Protein AF-A0A5M6CPV7-F1 (afdb_monomer)

Solvent-accessible surface area (backbone atoms only — not comparable to full-atom values): 9660 Å² total; per-residue (Å²): 141,86,89,81,89,82,86,89,82,92,80,87,80,90,74,79,89,78,83,79,84,74,86,71,78,77,80,69,84,81,62,82,66,74,59,43,85,56,78,71,64,62,57,77,38,75,71,37,73,45,78,44,78,36,81,87,40,80,84,76,71,27,36,33,36,43,34,36,26,28,32,94,51,29,75,78,27,35,31,40,37,42,39,34,48,57,91,50,71,49,75,50,76,47,76,54,70,53,61,51,93,92,60,36,59,42,69,41,64,41,79,42,96,53,85,63,27,36,32,39,25,30,25,72,33,70,82,52,81,43,71,33,31,40,37,35,58,56,96,91,36,81,42,84,41,80,75,50,84,72,81,50,64,132

Mean predicted aligned error: 11.99 Å

Organism: NCBI:txid2608001

Secondary structure (DSSP, 8-state):
---------------------------------------PPPTT-EEEEEEEE-TT-TTT--EEEEEEEE-TTGGGTEEEEEEEETTEEEEEEEE----STTPPPEEEEEE-SSTTEEEEEEE-SSS--EEEEEEEEETTEEEEEE----PPP-

Foldseek 3Di:
DDDDDDDDDDDDDDDDDPDPPPPPPPPPPPPPQPQDADDDDDFFDWLDKDWDFDVVCVPPRFIFMWTWTDHPVQQQAKIKIWTDDGVDTDIDIDGDEAADPRQRWRWDWDADPDDSKIFIFTDSSRPDTDTFWIWHADPNDTDIGGDDDDHHDD

pLDDT: mean 84.15, std 19.19, range [36.03, 98.81]

Sequence (154 aa):
MNRIYLLFFLVFPAASCVNSTNETTKEQPSSASKLQLWNPPAAGVVVDECKEAIPEDKLNNAFFKVIVIATEISDIGHFDLKLEYGANKNETTIDLPKLNRGTILKPVLKKGEKKYECILGFDEGDGVFRELYLVSVDNKNIKLKQTRYYYGVK

Structure (mmCIF, N/CA/C/O backbone):
data_AF-A0A5M6CPV7-F1
#
_entry.id   AF-A0A5M6CPV7-F1
#
loop_
_atom_site.group_PDB
_atom_site.id
_atom_site.type_symbol
_atom_site.label_atom_id
_atom_site.label_alt_id
_atom_site.label_comp_id
_atom_site.label_asym_id
_atom_site.label_entity_id
_atom_site.label_seq_id
_atom_site.pdbx_PDB_ins_code
_atom_site.Cartn_x
_atom_site.Cartn_y
_atom_site.Cartn_z
_atom_site.occupancy
_atom_site.B_iso_or_equiv
_atom_site.auth_seq_id
_atom_site.auth_comp_id
_atom_site.auth_asym_id
_atom_site.auth_atom_id
_atom_site.pdbx_PDB_model_num
ATOM 1 N N . MET A 1 1 ? -0.228 -56.722 38.158 1.00 50.91 1 MET A N 1
ATOM 2 C CA . MET A 1 1 ? 0.971 -57.461 37.707 1.00 50.91 1 MET A CA 1
ATOM 3 C C . MET A 1 1 ? 0.525 -58.782 37.110 1.00 50.91 1 MET A C 1
ATOM 5 O O . MET A 1 1 ? 0.023 -59.604 37.854 1.00 50.91 1 MET A O 1
ATOM 9 N N . ASN A 1 2 ? 0.659 -58.960 35.795 1.00 38.81 2 ASN A N 1
ATOM 10 C CA . ASN A 1 2 ? 1.046 -60.243 35.206 1.00 38.81 2 ASN A CA 1
ATOM 11 C C . ASN A 1 2 ? 1.412 -60.035 33.735 1.00 38.81 2 ASN A C 1
ATOM 13 O O . ASN A 1 2 ? 0.616 -59.535 32.946 1.00 38.81 2 ASN A O 1
ATOM 17 N N . ARG A 1 3 ? 2.663 -60.365 33.415 1.00 52.56 3 ARG A N 1
ATOM 18 C CA . ARG A 1 3 ? 3.223 -60.413 32.066 1.00 52.56 3 ARG A CA 1
ATOM 19 C C . ARG A 1 3 ? 3.051 -61.839 31.559 1.00 52.56 3 ARG A C 1
ATOM 21 O O . ARG A 1 3 ? 3.520 -62.750 32.230 1.00 52.56 3 ARG A O 1
ATOM 28 N N . ILE A 1 4 ? 2.466 -62.018 30.381 1.00 66.50 4 ILE A N 1
ATOM 29 C CA . ILE A 1 4 ? 2.603 -63.249 29.599 1.00 66.50 4 ILE A CA 1
ATOM 30 C C . ILE A 1 4 ? 3.061 -62.842 28.200 1.00 66.50 4 ILE A C 1
ATOM 32 O O . ILE A 1 4 ? 2.360 -62.145 27.471 1.00 66.50 4 ILE A O 1
ATOM 36 N N . TYR A 1 5 ? 4.296 -63.233 27.895 1.00 55.41 5 TYR A N 1
ATOM 37 C CA . TYR A 1 5 ? 4.857 -63.315 26.555 1.00 55.41 5 TYR A CA 1
ATOM 38 C C . TYR A 1 5 ? 4.462 -64.673 25.977 1.00 55.41 5 TYR A C 1
ATOM 40 O O . TYR A 1 5 ? 4.684 -65.693 26.630 1.00 55.41 5 TYR A O 1
ATOM 48 N N . LEU A 1 6 ? 3.956 -64.701 24.746 1.00 59.47 6 LEU A N 1
ATOM 49 C CA . LEU A 1 6 ? 3.980 -65.907 23.927 1.00 59.47 6 LEU A CA 1
ATOM 50 C C . LEU A 1 6 ? 4.217 -65.515 22.466 1.00 59.47 6 LEU A C 1
ATOM 52 O O . LEU A 1 6 ? 3.465 -64.753 21.864 1.00 59.47 6 LEU A O 1
ATOM 56 N N . LEU A 1 7 ? 5.363 -65.984 21.982 1.00 56.62 7 LEU A N 1
ATOM 57 C CA . LEU A 1 7 ? 5.888 -65.912 20.624 1.00 56.62 7 LEU A CA 1
ATOM 58 C C . LEU A 1 7 ? 5.094 -66.818 19.661 1.00 56.62 7 LEU A C 1
ATOM 60 O O . LEU A 1 7 ? 4.412 -67.735 20.106 1.00 56.62 7 LEU A O 1
ATOM 64 N N . PHE A 1 8 ? 5.360 -66.618 18.361 1.00 46.38 8 PHE A N 1
ATOM 65 C CA . PHE A 1 8 ? 5.051 -67.467 17.194 1.00 46.38 8 PHE A CA 1
ATOM 66 C C . PHE A 1 8 ? 3.652 -67.330 16.562 1.00 46.38 8 PHE A C 1
ATOM 68 O O . PHE A 1 8 ? 2.689 -67.932 17.013 1.00 46.38 8 PHE A O 1
ATOM 75 N N . PHE A 1 9 ? 3.555 -66.661 15.407 1.00 49.28 9 PHE A N 1
ATOM 76 C CA . PHE A 1 9 ? 3.762 -67.320 14.108 1.00 49.28 9 PHE A CA 1
ATOM 77 C C . PHE A 1 9 ? 3.810 -66.293 12.969 1.00 49.28 9 PHE A C 1
ATOM 79 O O . PHE A 1 9 ? 2.982 -65.395 12.855 1.00 49.28 9 PHE A O 1
ATOM 86 N N . LEU A 1 10 ? 4.826 -66.459 12.131 1.00 53.41 10 LEU A N 1
ATOM 87 C CA . LEU A 1 10 ? 5.077 -65.743 10.891 1.00 53.41 10 LEU A CA 1
ATOM 88 C C . LEU A 1 10 ? 4.157 -66.353 9.822 1.00 53.41 10 LEU A C 1
ATOM 90 O O . LEU A 1 10 ? 4.305 -67.530 9.500 1.00 53.41 10 LEU A O 1
ATOM 94 N N . VAL A 1 11 ? 3.210 -65.582 9.284 1.00 60.75 11 VAL A N 1
ATOM 95 C CA . VAL A 1 11 ? 2.468 -65.950 8.068 1.00 60.75 11 VAL A CA 1
ATOM 96 C C . VAL A 1 11 ? 2.493 -64.757 7.125 1.00 60.75 11 VAL A C 1
ATOM 98 O O . VAL A 1 11 ? 1.924 -63.705 7.400 1.00 60.75 11 VAL A O 1
ATOM 101 N N . PHE A 1 12 ? 3.211 -64.949 6.024 1.00 53.22 12 PHE A N 1
ATOM 102 C CA . PHE A 1 12 ? 3.364 -64.036 4.901 1.00 53.22 12 PHE A CA 1
ATOM 103 C C . PHE A 1 12 ? 2.346 -64.450 3.827 1.00 53.22 12 PHE A C 1
ATOM 105 O O . PHE A 1 12 ? 2.534 -65.500 3.210 1.00 53.22 12 PHE A O 1
ATOM 112 N N . PRO A 1 13 ? 1.278 -63.680 3.566 1.00 56.34 13 PRO A N 1
ATOM 113 C CA . PRO A 1 13 ? 0.581 -63.770 2.295 1.00 56.34 13 PRO A CA 1
ATOM 114 C C . PRO A 1 13 ? 1.039 -62.626 1.391 1.00 56.34 13 PRO A C 1
ATOM 116 O O . PRO A 1 13 ? 0.694 -61.461 1.586 1.00 56.34 13 PRO A O 1
ATOM 119 N N . ALA A 1 14 ? 1.824 -62.989 0.377 1.00 59.12 14 ALA A N 1
ATOM 120 C CA . ALA A 1 14 ? 1.966 -62.197 -0.831 1.00 59.12 14 ALA A CA 1
ATOM 121 C C . ALA A 1 14 ? 0.590 -62.115 -1.510 1.00 59.12 14 ALA A C 1
ATOM 123 O O . ALA A 1 14 ? 0.058 -63.130 -1.957 1.00 59.12 14 ALA A O 1
ATOM 124 N N . ALA A 1 15 ? 0.013 -60.917 -1.571 1.00 51.69 15 ALA A N 1
ATOM 125 C CA . ALA A 1 15 ? -1.161 -60.633 -2.381 1.00 51.69 15 ALA A CA 1
ATOM 126 C C . ALA A 1 15 ? -0.807 -59.527 -3.378 1.00 51.69 15 ALA A C 1
ATOM 128 O O . ALA A 1 15 ? -0.401 -58.428 -3.003 1.00 51.69 15 ALA A O 1
ATOM 129 N N . SER A 1 16 ? -0.908 -59.905 -4.649 1.00 44.59 16 SER A N 1
ATOM 130 C CA . SER A 1 16 ? -0.582 -59.162 -5.859 1.00 44.59 16 SER A CA 1
ATOM 131 C C . SER A 1 16 ? -1.042 -57.710 -5.889 1.00 44.59 16 SER A C 1
ATOM 133 O O . SER A 1 16 ? -2.188 -57.385 -5.585 1.00 44.59 16 SER A O 1
ATOM 135 N N . CYS A 1 17 ? -0.169 -56.877 -6.453 1.00 47.69 17 CYS A N 1
ATOM 136 C CA . CYS A 1 17 ? -0.532 -55.637 -7.118 1.00 47.69 17 CYS A CA 1
ATOM 137 C C . CYS A 1 17 ? -1.524 -55.935 -8.256 1.00 47.69 17 CYS A C 1
ATOM 139 O O . CYS A 1 17 ? -1.143 -56.486 -9.288 1.00 47.69 17 CYS A O 1
ATOM 141 N N . VAL A 1 18 ? -2.787 -55.547 -8.088 1.00 51.09 18 VAL A N 1
ATOM 142 C CA . VAL A 1 18 ? -3.676 -55.256 -9.218 1.00 51.09 18 VAL A CA 1
ATOM 143 C C . VAL A 1 18 ? -3.575 -53.760 -9.468 1.00 51.09 18 VAL A C 1
ATOM 145 O O . VAL A 1 18 ? -4.073 -52.937 -8.703 1.00 51.09 18 VAL A O 1
ATOM 148 N N . ASN A 1 19 ? -2.848 -53.429 -10.530 1.00 49.16 19 ASN A N 1
ATOM 149 C CA . ASN A 1 19 ? -2.687 -52.084 -11.048 1.00 49.16 19 ASN A CA 1
ATOM 150 C C . ASN A 1 19 ? -3.930 -51.766 -11.896 1.00 49.16 19 ASN A C 1
ATOM 152 O O . ASN A 1 19 ? -3.967 -52.076 -13.084 1.00 49.16 19 ASN A O 1
ATOM 156 N N . SER A 1 20 ? -4.965 -51.190 -11.284 1.00 45.38 20 SER A N 1
ATOM 157 C CA . SER A 1 20 ? -6.022 -50.525 -12.050 1.00 45.38 20 SER A CA 1
ATOM 158 C C . SER A 1 20 ? -5.508 -49.158 -12.484 1.00 45.38 20 SER A C 1
ATOM 160 O O . SER A 1 20 ? -5.494 -48.199 -11.712 1.00 45.38 20 SER A O 1
ATOM 162 N N . THR A 1 21 ? -5.065 -49.095 -13.735 1.00 46.78 21 THR A N 1
ATOM 163 C CA . THR A 1 21 ? -4.911 -47.880 -14.531 1.00 46.78 21 THR A CA 1
ATOM 164 C C . THR A 1 21 ? -6.270 -47.192 -14.653 1.00 46.78 21 THR A C 1
ATOM 166 O O . THR A 1 21 ? -7.033 -47.446 -15.576 1.00 46.78 21 THR A O 1
ATOM 169 N N . ASN A 1 22 ? -6.575 -46.309 -13.704 1.00 43.56 22 ASN A N 1
ATOM 170 C CA . ASN A 1 22 ? -7.446 -45.177 -13.978 1.00 43.56 22 ASN A CA 1
ATOM 171 C C . ASN A 1 22 ? -6.543 -44.048 -14.466 1.00 43.56 22 ASN A C 1
ATOM 173 O O . ASN A 1 22 ? -5.823 -43.423 -13.685 1.00 43.56 22 ASN A O 1
ATOM 177 N N . GLU A 1 23 ? -6.563 -43.833 -15.778 1.00 53.06 23 GLU A N 1
ATOM 178 C CA . GLU A 1 23 ? -6.076 -42.620 -16.419 1.00 53.06 23 GLU A CA 1
ATOM 179 C C . GLU A 1 23 ? -6.906 -41.430 -15.919 1.00 53.06 23 GLU A C 1
ATOM 181 O O . GLU A 1 23 ? -7.846 -40.971 -16.559 1.00 53.06 23 GLU A O 1
ATOM 186 N N . THR A 1 24 ? -6.563 -40.910 -14.744 1.00 36.03 24 THR A N 1
ATOM 187 C CA . THR A 1 24 ? -6.809 -39.502 -14.455 1.00 36.03 24 THR A CA 1
ATOM 188 C C . THR A 1 24 ? -5.636 -38.764 -15.063 1.00 36.03 24 THR A C 1
ATOM 190 O O . THR A 1 24 ? -4.576 -38.644 -14.443 1.00 36.03 24 THR A O 1
ATOM 193 N N . THR A 1 25 ? -5.825 -38.321 -16.305 1.00 39.22 25 THR A N 1
ATOM 194 C CA . THR A 1 25 ? -5.031 -37.277 -16.947 1.00 39.22 25 THR A CA 1
ATOM 195 C C . THR A 1 25 ? -4.784 -36.185 -15.918 1.00 39.22 25 THR A C 1
ATOM 197 O O . THR A 1 25 ? -5.659 -35.379 -15.606 1.00 39.22 25 THR A O 1
ATOM 200 N N . LYS A 1 26 ? -3.584 -36.195 -15.334 1.00 41.12 26 LYS A N 1
ATOM 201 C CA . LYS A 1 26 ? -3.042 -35.035 -14.652 1.00 41.12 26 LYS A CA 1
ATOM 202 C C . LYS A 1 26 ? -2.813 -34.014 -15.752 1.00 41.12 26 LYS A C 1
ATOM 204 O O . LYS A 1 26 ? -1.743 -33.976 -16.354 1.00 41.12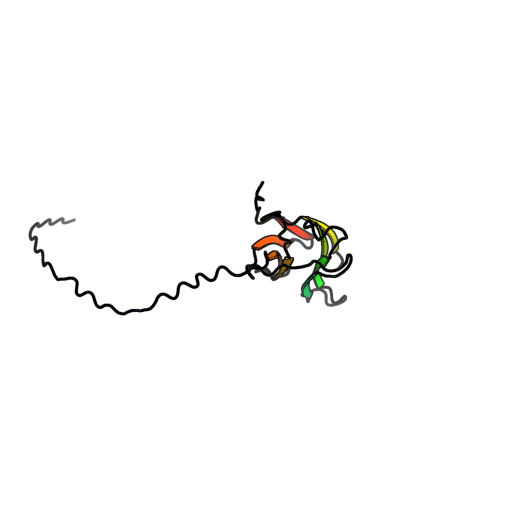 26 LYS A O 1
ATOM 209 N N . GLU A 1 27 ? -3.825 -33.198 -16.018 1.00 43.69 27 GLU A N 1
ATOM 210 C CA . GLU A 1 27 ? -3.581 -31.855 -16.514 1.00 43.69 27 GLU A CA 1
ATOM 211 C C . GLU A 1 27 ? -2.767 -31.148 -15.437 1.00 43.69 27 GLU A C 1
ATOM 213 O O . GLU A 1 27 ? -3.269 -30.591 -14.467 1.00 43.69 27 GLU A O 1
ATOM 218 N N . GLN A 1 28 ? -1.457 -31.269 -15.584 1.00 50.53 28 GLN A N 1
ATOM 219 C CA . GLN A 1 28 ? -0.511 -30.277 -15.143 1.00 50.53 28 GLN A CA 1
ATOM 220 C C . GLN A 1 28 ? -0.842 -29.012 -15.940 1.00 50.53 28 GLN A C 1
ATOM 222 O O . GLN A 1 28 ? -0.608 -29.013 -17.152 1.00 50.53 28 GLN A O 1
ATOM 227 N N . PRO A 1 29 ? -1.328 -27.913 -15.335 1.00 44.62 29 PRO A N 1
ATOM 228 C CA . PRO A 1 29 ? -1.269 -26.630 -15.999 1.00 44.62 29 PRO A CA 1
ATOM 229 C C . PRO A 1 29 ? 0.193 -26.188 -15.912 1.00 44.62 29 PRO A C 1
ATOM 231 O O . PRO A 1 29 ? 0.588 -25.359 -15.101 1.00 44.62 29 PRO A O 1
ATOM 234 N N . SER A 1 30 ? 1.023 -26.762 -16.781 1.00 53.03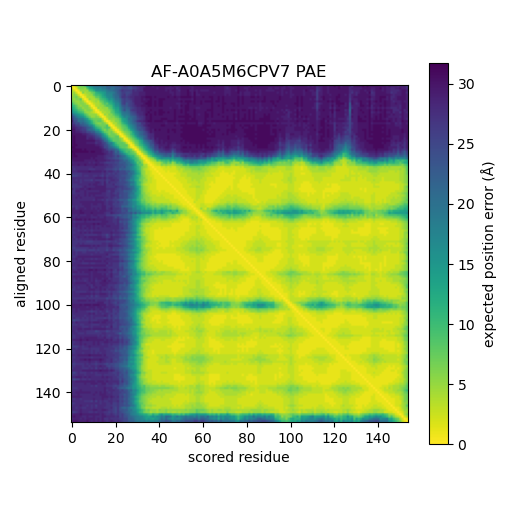 30 SER A N 1
ATOM 235 C CA . SER A 1 30 ? 2.234 -26.122 -17.278 1.00 53.03 30 SER A CA 1
ATOM 236 C C . SER A 1 30 ? 1.796 -25.031 -18.255 1.00 53.03 30 SER A C 1
ATOM 238 O O . SER A 1 30 ? 2.093 -25.070 -19.446 1.00 53.03 30 SER A O 1
ATOM 240 N N . SER A 1 31 ? 1.043 -24.060 -17.749 1.00 46.81 31 SER A N 1
ATOM 241 C CA . SER A 1 31 ? 0.941 -22.769 -18.397 1.00 46.81 31 SER A CA 1
ATOM 242 C C . SER A 1 31 ? 2.071 -21.959 -17.797 1.00 46.81 31 SER A C 1
ATOM 244 O O . SER A 1 31 ? 1.952 -21.469 -16.674 1.00 46.81 31 SER A O 1
ATOM 246 N N . ALA A 1 32 ? 3.182 -21.840 -18.523 1.00 54.47 32 ALA A N 1
ATOM 247 C CA . ALA A 1 32 ? 4.044 -20.684 -18.352 1.00 54.47 32 ALA A CA 1
ATOM 248 C C . ALA A 1 32 ? 3.150 -19.463 -18.602 1.00 54.47 32 ALA A C 1
ATOM 250 O O . ALA A 1 32 ? 2.912 -19.089 -19.750 1.00 54.47 32 ALA A O 1
ATOM 251 N N . SER A 1 33 ? 2.542 -18.946 -17.528 1.00 59.19 33 SER A N 1
ATOM 252 C CA . SER A 1 33 ? 1.679 -17.776 -17.573 1.00 59.19 33 SER A CA 1
ATOM 253 C C . SER A 1 33 ? 2.507 -16.677 -18.210 1.00 59.19 33 SER A C 1
ATOM 255 O O . SER A 1 33 ? 3.558 -16.299 -17.691 1.00 59.19 33 SER A O 1
ATOM 257 N N . LYS A 1 34 ? 2.106 -16.252 -19.406 1.00 69.06 34 LYS A N 1
ATOM 258 C CA . LYS A 1 34 ? 2.759 -15.147 -20.091 1.00 69.06 34 LYS A CA 1
ATOM 259 C C . LYS A 1 34 ? 2.555 -13.929 -19.197 1.00 69.06 34 LYS A C 1
ATOM 261 O O . LYS A 1 34 ? 1.436 -13.431 -19.137 1.00 69.06 34 LYS A O 1
ATOM 266 N N . LEU A 1 35 ? 3.613 -13.506 -18.499 1.00 77.06 35 LEU A N 1
ATOM 267 C CA . LEU A 1 35 ? 3.570 -12.365 -17.586 1.00 77.06 35 LEU A CA 1
ATOM 268 C C . LEU A 1 35 ? 2.924 -11.180 -18.302 1.00 77.06 35 LEU A C 1
ATOM 270 O O . LEU A 1 35 ? 3.397 -10.737 -19.355 1.00 77.06 35 LEU A O 1
ATOM 274 N N . GLN A 1 36 ? 1.812 -10.699 -17.757 1.00 80.31 36 GLN A N 1
ATOM 275 C CA . GLN A 1 36 ? 1.176 -9.495 -18.246 1.00 80.31 36 GLN A CA 1
ATOM 276 C C . GLN A 1 36 ? 1.992 -8.300 -17.763 1.00 80.31 36 GLN A C 1
ATOM 278 O O . GLN A 1 36 ? 2.038 -8.010 -16.572 1.00 80.31 36 GLN A O 1
ATOM 283 N N . LEU A 1 37 ? 2.618 -7.585 -18.697 1.00 85.50 37 LEU A N 1
ATOM 284 C CA . LEU A 1 37 ? 3.349 -6.372 -18.357 1.00 85.50 37 LEU A CA 1
ATOM 285 C C . LEU A 1 37 ? 2.368 -5.308 -17.850 1.00 85.50 37 LEU A C 1
ATOM 287 O O . LEU A 1 37 ? 1.431 -4.925 -18.556 1.00 85.50 37 LEU A O 1
ATOM 291 N N . TRP A 1 38 ? 2.583 -4.844 -16.622 1.00 93.38 38 TRP A N 1
ATOM 292 C CA . TRP A 1 38 ? 1.842 -3.734 -16.043 1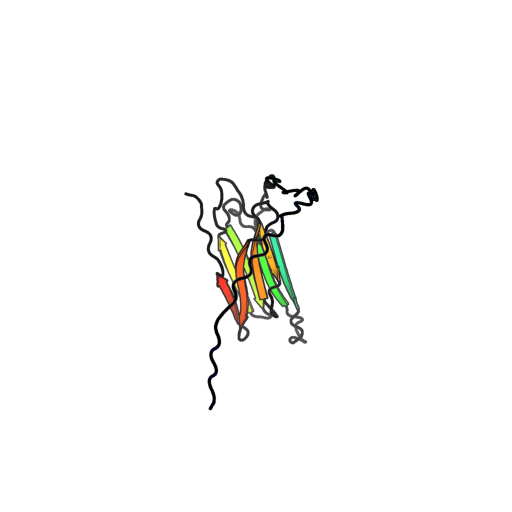.00 93.38 38 TRP A CA 1
ATOM 293 C C . TRP A 1 38 ? 2.594 -2.422 -16.267 1.00 93.38 38 TRP A C 1
ATOM 295 O O . TRP A 1 38 ? 3.804 -2.356 -16.064 1.00 93.38 38 TRP A O 1
ATOM 305 N N . ASN A 1 39 ? 1.861 -1.379 -16.659 1.00 94.31 39 ASN A N 1
ATOM 306 C CA . ASN A 1 39 ? 2.391 -0.026 -16.786 1.00 94.31 39 ASN A CA 1
ATOM 307 C C . ASN A 1 39 ? 1.836 0.829 -15.639 1.00 94.31 39 ASN A C 1
ATOM 309 O O . ASN A 1 39 ? 0.608 0.884 -15.482 1.00 94.31 39 ASN A O 1
ATOM 313 N N . PRO A 1 40 ? 2.695 1.499 -14.853 1.00 95.62 40 PRO A N 1
ATOM 314 C CA . PRO A 1 40 ? 2.237 2.373 -13.790 1.00 95.62 40 PRO A CA 1
ATOM 315 C C . PRO A 1 40 ? 1.483 3.571 -14.383 1.00 95.62 40 PRO A C 1
ATOM 317 O O . PRO A 1 40 ? 1.818 4.036 -15.477 1.00 95.62 40 PRO A O 1
ATOM 320 N N . PRO A 1 41 ? 0.442 4.070 -13.696 1.00 97.69 41 PRO A N 1
ATOM 321 C CA . PRO A 1 41 ? -0.246 5.275 -14.127 1.00 97.69 41 PRO A CA 1
ATOM 322 C C . PRO A 1 41 ? 0.648 6.509 -13.926 1.00 97.69 41 PRO A C 1
ATOM 324 O O . PRO A 1 41 ? 1.723 6.434 -13.333 1.00 97.69 41 PRO A O 1
ATOM 327 N N . ALA A 1 42 ? 0.186 7.663 -14.412 1.00 98.00 42 ALA A N 1
ATOM 328 C CA . ALA A 1 42 ? 0.874 8.932 -14.196 1.00 98.00 42 ALA A CA 1
ATOM 329 C C . ALA A 1 42 ? 1.022 9.263 -12.698 1.00 98.00 42 ALA A C 1
ATOM 331 O O . ALA A 1 42 ? 0.202 8.849 -11.873 1.00 98.00 42 ALA A O 1
ATOM 332 N N . ALA A 1 43 ? 2.042 10.055 -12.361 1.00 98.50 43 ALA A N 1
ATOM 333 C CA . ALA A 1 43 ? 2.278 10.513 -10.997 1.00 98.50 43 ALA A CA 1
ATOM 334 C C . ALA A 1 43 ? 1.035 11.203 -10.398 1.00 98.50 43 ALA A C 1
ATOM 336 O O . ALA A 1 43 ? 0.312 11.931 -11.081 1.00 98.50 43 ALA A O 1
ATOM 337 N N . GLY A 1 44 ? 0.780 10.957 -9.113 1.00 98.19 44 GLY A N 1
ATOM 338 C CA . GLY A 1 44 ? -0.384 11.456 -8.379 1.00 98.19 44 GLY A CA 1
ATOM 339 C C . GLY A 1 44 ? -1.659 10.621 -8.547 1.00 98.19 44 GLY A C 1
ATOM 340 O O . GLY A 1 44 ? -2.640 10.871 -7.846 1.00 98.19 44 GLY A O 1
ATOM 341 N N . VAL A 1 45 ? -1.670 9.615 -9.428 1.00 98.62 45 VAL A N 1
ATOM 342 C CA . VAL A 1 45 ? -2.822 8.719 -9.604 1.00 98.62 45 VAL A CA 1
ATOM 343 C C . VAL A 1 45 ? -2.828 7.633 -8.526 1.00 98.62 45 VAL A C 1
ATOM 345 O O . VAL A 1 45 ? -1.810 6.993 -8.261 1.00 98.62 45 VAL A O 1
ATOM 348 N N . VAL A 1 46 ? -4.000 7.400 -7.926 1.00 98.56 46 VAL A N 1
ATOM 349 C CA . VAL A 1 46 ? -4.228 6.288 -6.993 1.00 98.56 46 VAL A CA 1
ATOM 350 C C . VAL A 1 46 ? -4.145 4.964 -7.751 1.00 98.56 46 VAL A C 1
ATOM 352 O O . VAL A 1 46 ? -4.888 4.742 -8.707 1.00 98.56 46 VAL A O 1
ATOM 355 N N . VAL A 1 47 ? -3.245 4.088 -7.310 1.00 98.38 47 VAL A N 1
ATOM 356 C CA . VAL A 1 47 ? -3.046 2.752 -7.883 1.00 98.38 47 VAL A CA 1
ATOM 357 C C . VAL A 1 47 ? -3.984 1.737 -7.242 1.00 98.38 47 VAL A C 1
ATOM 359 O O . VAL A 1 47 ? -4.573 0.920 -7.949 1.00 98.38 47 VAL A O 1
ATOM 362 N N . ASP A 1 48 ? -4.121 1.792 -5.917 1.00 98.56 48 ASP A N 1
ATOM 363 C CA . ASP A 1 48 ? -5.014 0.922 -5.154 1.00 98.56 48 ASP A CA 1
ATOM 364 C C . ASP A 1 48 ? -5.409 1.577 -3.818 1.00 98.56 48 ASP A C 1
ATOM 366 O O . ASP A 1 48 ? -4.676 2.414 -3.278 1.00 98.56 48 ASP A O 1
ATOM 370 N N . GLU A 1 49 ? -6.563 1.185 -3.276 1.00 98.56 49 GLU A N 1
ATOM 371 C CA . GLU A 1 49 ? -7.101 1.682 -2.007 1.00 98.56 49 GLU A CA 1
ATOM 372 C C . GLU A 1 49 ? -7.728 0.548 -1.184 1.00 98.56 49 GLU A C 1
ATOM 374 O O . GLU A 1 49 ? -8.619 -0.173 -1.634 1.00 98.56 49 GLU A O 1
ATOM 379 N N . CYS A 1 50 ? -7.342 0.464 0.089 1.00 97.94 50 CYS A N 1
ATOM 380 C CA . CYS A 1 50 ? -8.069 -0.291 1.099 1.00 97.94 50 CYS A CA 1
ATOM 381 C C . CYS A 1 50 ? -8.718 0.677 2.082 1.00 97.94 50 CYS A C 1
ATOM 383 O O . CYS A 1 50 ? -8.033 1.486 2.708 1.00 97.94 50 CYS A O 1
ATOM 385 N N . LYS A 1 51 ? -10.037 0.562 2.250 1.00 97.06 51 LYS A N 1
ATOM 386 C CA . LYS A 1 51 ? -10.840 1.452 3.091 1.00 97.06 51 LYS A CA 1
ATOM 387 C C . LYS A 1 51 ? -11.819 0.674 3.957 1.00 97.06 51 LYS A C 1
ATOM 389 O O . LYS A 1 51 ? -12.542 -0.202 3.478 1.00 97.06 51 LYS A O 1
ATOM 394 N N . GLU A 1 52 ? -11.881 1.048 5.228 1.00 96.31 52 GLU A N 1
ATOM 395 C CA . GLU A 1 52 ? -12.810 0.507 6.216 1.00 96.31 52 GLU A CA 1
ATOM 396 C C . GLU A 1 52 ? -13.374 1.649 7.069 1.00 96.31 52 GLU A C 1
ATOM 398 O O . GLU A 1 52 ? -12.641 2.541 7.493 1.00 96.31 52 GLU A O 1
ATOM 403 N N . ALA A 1 53 ? -14.689 1.672 7.287 1.00 94.88 53 ALA A N 1
ATOM 404 C CA . ALA A 1 53 ? -15.312 2.673 8.151 1.00 94.88 53 ALA A CA 1
ATOM 405 C C . ALA A 1 53 ? -14.953 2.419 9.620 1.00 94.88 53 ALA A C 1
ATOM 407 O O . ALA A 1 53 ? -14.809 1.269 10.030 1.00 94.88 53 ALA A O 1
ATOM 408 N N . ILE A 1 54 ? -14.864 3.485 10.418 1.00 94.50 54 ILE A N 1
ATOM 409 C CA . IL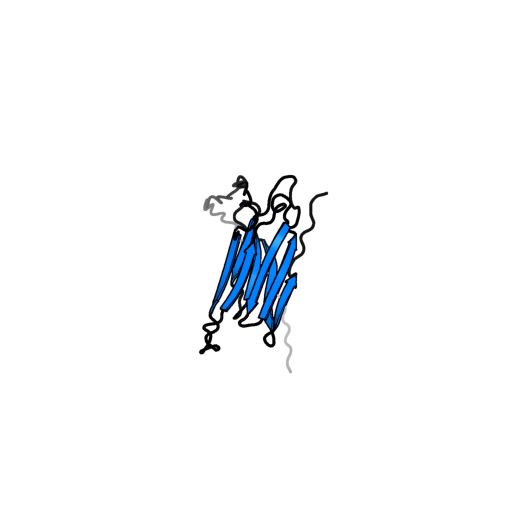E A 1 54 ? -14.673 3.413 11.868 1.00 94.50 54 ILE A CA 1
ATOM 410 C C . ILE A 1 54 ? -16.030 3.669 12.534 1.00 94.50 54 ILE A C 1
ATOM 412 O O . ILE A 1 54 ? -16.352 4.820 12.830 1.00 94.50 54 ILE A O 1
ATOM 416 N N . PRO A 1 55 ? -16.862 2.636 12.772 1.00 91.50 55 PRO A N 1
ATOM 417 C CA . PRO A 1 55 ? -18.209 2.828 13.314 1.00 91.50 55 PRO A CA 1
ATOM 418 C C . PRO A 1 55 ? -18.205 3.346 14.759 1.00 91.50 55 PRO A C 1
ATOM 420 O O . PRO A 1 55 ? -19.218 3.854 15.239 1.00 91.50 55 PRO A O 1
ATOM 423 N N . GLU A 1 56 ? -17.074 3.233 15.462 1.00 89.75 56 GLU A N 1
ATOM 424 C CA . GLU A 1 56 ? -16.896 3.844 16.780 1.00 89.75 56 GLU A CA 1
ATOM 425 C C . GLU A 1 56 ? -16.868 5.380 16.713 1.00 89.75 56 GLU A C 1
ATOM 427 O O . GLU A 1 56 ? -17.206 6.034 17.701 1.00 89.75 56 GLU A O 1
ATOM 432 N N . ASP A 1 57 ? -16.515 5.965 15.562 1.00 87.38 57 ASP A N 1
ATOM 433 C CA . ASP A 1 57 ? -16.540 7.409 15.333 1.00 87.38 57 ASP A CA 1
ATOM 434 C C . ASP A 1 57 ? -17.881 7.848 14.737 1.00 87.38 57 ASP A C 1
ATOM 436 O O . ASP A 1 57 ? -18.032 8.115 13.541 1.00 87.38 57 ASP A O 1
ATOM 440 N N . LYS A 1 58 ? -18.875 7.933 15.619 1.00 84.00 58 LYS A N 1
ATOM 441 C CA . LYS A 1 58 ? -20.248 8.306 15.261 1.00 84.00 58 LYS A CA 1
ATOM 442 C C . LYS A 1 58 ? -20.404 9.768 14.833 1.00 84.00 58 LYS A C 1
ATOM 444 O O . LYS A 1 58 ? -21.470 10.121 14.339 1.00 84.00 58 LYS A O 1
ATOM 449 N N . LEU A 1 59 ? -19.399 10.615 15.068 1.00 88.44 59 LEU A N 1
ATOM 450 C CA . LEU A 1 59 ? -19.503 12.055 14.830 1.00 88.44 59 LEU A CA 1
ATOM 451 C C . LEU A 1 59 ? -18.856 12.462 13.507 1.00 88.44 59 LEU A C 1
ATOM 453 O O . LEU A 1 59 ? -19.429 13.268 12.778 1.00 88.44 59 LEU A O 1
ATOM 457 N N . ASN A 1 60 ? -17.689 11.898 13.182 1.00 89.94 60 ASN A N 1
ATOM 458 C CA . ASN A 1 60 ? -16.906 12.351 12.031 1.00 89.94 60 ASN A CA 1
ATOM 459 C C . ASN A 1 60 ? -16.992 11.415 10.818 1.00 89.94 60 ASN A C 1
ATOM 461 O O . ASN A 1 60 ? -16.444 11.752 9.771 1.00 89.94 60 ASN A O 1
ATOM 465 N N . ASN A 1 61 ? -17.655 10.255 10.935 1.00 88.31 61 ASN A N 1
ATOM 466 C CA . ASN A 1 61 ? -17.682 9.219 9.891 1.00 88.31 61 ASN A CA 1
ATOM 467 C C . ASN A 1 61 ? -16.265 8.857 9.415 1.00 88.31 61 ASN A C 1
ATOM 469 O O . ASN A 1 61 ? -15.974 8.821 8.217 1.00 88.31 61 ASN A O 1
ATOM 473 N N . ALA A 1 62 ? -15.359 8.658 10.371 1.00 94.06 62 ALA A N 1
ATOM 474 C CA . ALA A 1 62 ? -13.960 8.394 10.092 1.00 94.06 62 ALA A CA 1
ATOM 475 C C . ALA A 1 62 ? -13.734 7.052 9.381 1.00 94.06 62 ALA A C 1
ATOM 477 O O . ALA A 1 62 ? -14.551 6.131 9.437 1.00 94.06 62 ALA A O 1
ATOM 478 N N . PHE A 1 63 ? -12.568 6.932 8.746 1.00 95.62 63 PHE A N 1
ATOM 479 C CA . PHE A 1 63 ? -12.132 5.722 8.058 1.00 95.62 63 PHE A CA 1
ATOM 480 C C . PHE A 1 63 ? -10.723 5.324 8.492 1.00 95.62 63 PHE A C 1
ATOM 482 O O . PHE A 1 63 ? -9.892 6.175 8.818 1.00 95.62 63 PHE A O 1
ATOM 489 N N . PHE A 1 64 ? -10.468 4.022 8.442 1.00 97.44 64 PHE A N 1
ATOM 490 C CA . PHE A 1 64 ? -9.150 3.461 8.215 1.00 97.44 64 PHE A CA 1
ATOM 491 C C . PHE A 1 64 ? -8.920 3.406 6.701 1.00 97.44 64 PHE A C 1
ATOM 493 O O . PHE A 1 64 ? -9.741 2.821 5.987 1.00 97.44 64 PHE A O 1
ATOM 500 N N . LYS A 1 65 ? -7.848 4.028 6.202 1.00 98.12 65 LYS A N 1
ATOM 501 C CA . LYS A 1 65 ? -7.476 3.977 4.784 1.00 98.12 65 LYS A CA 1
ATOM 502 C C . LYS A 1 65 ? -5.993 3.723 4.582 1.00 98.12 65 LYS A C 1
ATOM 504 O O . LYS A 1 65 ? -5.152 4.270 5.293 1.00 98.12 65 LYS A O 1
ATOM 509 N N . VAL A 1 66 ? -5.704 2.957 3.542 1.00 98.56 66 VAL A N 1
ATOM 510 C CA . VAL A 1 66 ? -4.377 2.782 2.960 1.00 98.56 66 VAL A CA 1
ATOM 511 C C . VAL A 1 66 ? -4.516 3.046 1.472 1.00 98.56 66 VAL A C 1
ATOM 513 O O . VAL A 1 66 ? -5.334 2.400 0.821 1.00 98.56 66 VAL A O 1
ATOM 516 N N . ILE A 1 67 ? -3.761 4.008 0.953 1.00 98.81 67 ILE A N 1
ATOM 517 C CA . ILE A 1 67 ? -3.843 4.443 -0.443 1.00 98.81 67 ILE A CA 1
ATOM 518 C C . ILE A 1 67 ? -2.441 4.396 -1.032 1.00 98.81 67 ILE A C 1
ATOM 520 O O . ILE A 1 67 ? -1.537 5.040 -0.499 1.00 98.81 67 ILE A O 1
ATOM 524 N N . VAL A 1 68 ? -2.272 3.656 -2.126 1.00 98.75 68 VAL A N 1
ATOM 525 C CA . VAL A 1 68 ? -1.028 3.639 -2.903 1.00 98.75 68 VAL A CA 1
ATOM 526 C C . VAL A 1 68 ? -1.154 4.631 -4.049 1.00 98.75 68 VAL A C 1
ATOM 528 O O . VAL A 1 68 ? -2.140 4.604 -4.786 1.00 98.75 68 VAL A O 1
ATOM 531 N N . ILE A 1 69 ? -0.158 5.493 -4.214 1.00 98.81 69 ILE A N 1
ATOM 532 C CA . ILE A 1 69 ? -0.149 6.558 -5.216 1.00 98.81 69 ILE A CA 1
ATOM 533 C C . ILE A 1 69 ? 1.113 6.435 -6.064 1.00 98.81 69 ILE A C 1
ATOM 535 O O . ILE A 1 69 ? 2.213 6.228 -5.548 1.00 98.81 69 ILE A O 1
ATOM 539 N N . ALA A 1 70 ? 0.944 6.541 -7.380 1.00 98.62 70 ALA A N 1
ATOM 540 C CA . ALA A 1 70 ? 2.058 6.550 -8.314 1.00 98.62 70 ALA A CA 1
ATOM 541 C C . ALA A 1 70 ? 2.887 7.836 -8.177 1.00 98.62 70 ALA A C 1
ATOM 543 O O . ALA A 1 70 ? 2.350 8.926 -7.980 1.00 98.62 70 ALA A O 1
ATOM 544 N N . THR A 1 71 ? 4.196 7.702 -8.332 1.00 98.56 71 THR A N 1
ATOM 545 C CA . THR A 1 71 ? 5.182 8.785 -8.339 1.00 98.56 71 THR A CA 1
ATOM 546 C C . THR A 1 71 ? 5.778 8.934 -9.739 1.00 98.56 71 THR A C 1
ATOM 548 O O . THR A 1 71 ? 5.487 8.149 -10.644 1.00 98.56 71 THR A O 1
ATOM 551 N N . GLU A 1 72 ? 6.640 9.932 -9.931 1.00 98.06 72 GLU A N 1
ATOM 552 C CA . GLU A 1 72 ? 7.364 10.125 -11.197 1.00 98.06 72 GLU A CA 1
ATOM 553 C C . GLU A 1 72 ? 8.283 8.946 -11.554 1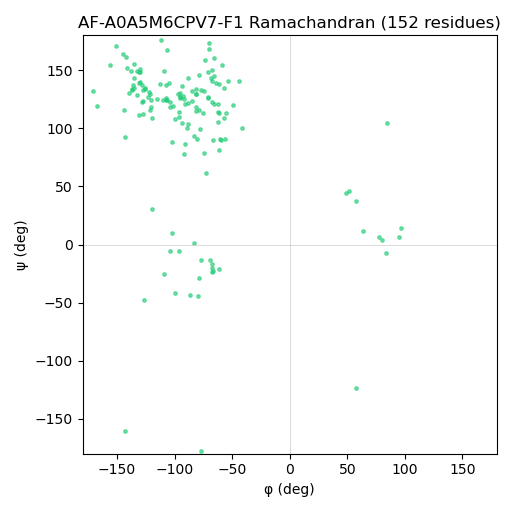.00 98.06 72 GLU A C 1
ATOM 555 O O . GLU A 1 72 ? 8.611 8.760 -12.721 1.00 98.06 72 GLU A O 1
ATOM 560 N N . ILE A 1 73 ? 8.670 8.141 -10.560 1.00 96.38 73 ILE A N 1
ATOM 561 C CA . ILE A 1 73 ? 9.609 7.018 -10.681 1.00 96.38 73 ILE A CA 1
ATOM 562 C C . ILE A 1 73 ? 8.959 5.676 -10.294 1.00 96.38 73 ILE A C 1
ATOM 564 O O . ILE A 1 73 ? 9.604 4.751 -9.794 1.00 96.38 73 ILE A O 1
ATOM 568 N N . SER A 1 74 ? 7.648 5.541 -10.521 1.00 96.69 74 SER A N 1
ATOM 569 C CA . SER A 1 74 ? 6.928 4.278 -10.296 1.00 96.69 74 SER A CA 1
ATOM 570 C C . SER A 1 74 ? 7.314 3.156 -11.260 1.00 96.69 74 SER A C 1
ATOM 572 O O . SER A 1 74 ? 7.118 1.985 -10.939 1.00 96.69 74 SER A O 1
ATOM 574 N N . ASP A 1 75 ? 7.906 3.478 -12.408 1.00 93.56 75 ASP A N 1
ATOM 575 C CA . ASP A 1 75 ? 8.459 2.507 -13.358 1.00 93.56 75 ASP A CA 1
ATOM 576 C C . ASP A 1 75 ? 9.674 1.743 -12.805 1.00 93.56 75 ASP A C 1
ATOM 578 O O . ASP A 1 75 ? 9.942 0.617 -13.227 1.00 93.56 75 ASP A O 1
ATOM 582 N N . ILE A 1 76 ? 10.364 2.303 -11.807 1.00 92.38 76 ILE A N 1
ATOM 583 C CA . ILE A 1 76 ? 11.437 1.632 -11.060 1.00 92.38 76 ILE A CA 1
ATOM 584 C C . ILE A 1 76 ? 11.000 1.128 -9.678 1.00 92.38 76 ILE A C 1
ATOM 586 O O . ILE A 1 76 ? 11.848 0.665 -8.911 1.00 92.38 76 ILE A O 1
ATOM 590 N N . GLY A 1 77 ? 9.694 1.162 -9.387 1.00 94.38 77 GLY A N 1
ATOM 591 C CA . GLY A 1 77 ? 9.095 0.554 -8.198 1.00 94.38 77 GLY A CA 1
ATOM 592 C C . GLY A 1 77 ? 8.866 1.491 -7.010 1.00 94.38 77 GLY A C 1
ATOM 593 O O . GLY A 1 77 ? 8.613 0.982 -5.921 1.00 94.38 77 GLY A O 1
ATOM 594 N N . HIS A 1 78 ? 8.943 2.813 -7.190 1.00 96.94 78 HIS A N 1
ATOM 595 C CA . HIS A 1 78 ? 8.764 3.783 -6.105 1.00 96.94 78 HIS A CA 1
ATOM 596 C C . HIS A 1 78 ? 7.325 4.318 -6.032 1.00 96.94 78 HIS A C 1
ATOM 598 O O . HIS A 1 78 ? 6.778 4.816 -7.026 1.00 96.94 78 HIS A O 1
ATOM 604 N N . PHE A 1 79 ? 6.704 4.237 -4.856 1.00 98.38 79 PHE A N 1
ATOM 605 C CA . PHE A 1 79 ? 5.315 4.650 -4.636 1.00 98.38 79 PHE A CA 1
ATOM 606 C C . PHE A 1 79 ? 5.148 5.416 -3.327 1.00 98.38 79 PHE A C 1
ATOM 608 O O . PHE A 1 79 ? 5.817 5.122 -2.336 1.00 98.38 79 PHE A O 1
ATOM 615 N N . ASP A 1 80 ? 4.187 6.336 -3.311 1.00 98.56 80 ASP A N 1
ATOM 616 C CA . ASP A 1 80 ? 3.734 6.989 -2.088 1.00 98.56 80 ASP A CA 1
ATOM 617 C C . ASP A 1 80 ? 2.620 6.165 -1.438 1.00 98.56 80 ASP A C 1
ATOM 619 O O . ASP A 1 80 ? 1.745 5.603 -2.104 1.00 98.56 80 ASP A O 1
ATOM 623 N N . LEU A 1 81 ? 2.625 6.131 -0.111 1.00 98.44 81 LEU A N 1
ATOM 624 C CA . LEU A 1 81 ? 1.626 5.482 0.717 1.00 98.44 81 LEU A CA 1
ATOM 625 C C . LEU A 1 81 ? 0.994 6.519 1.644 1.00 98.44 81 LEU A C 1
ATOM 627 O O . LEU A 1 81 ? 1.658 7.049 2.537 1.00 98.44 81 LEU A O 1
ATOM 631 N N . LYS A 1 82 ? -0.308 6.772 1.475 1.00 98.44 82 LYS A N 1
ATOM 632 C CA . LYS A 1 82 ? -1.096 7.569 2.425 1.00 98.44 82 LYS A CA 1
ATOM 633 C C . LYS A 1 82 ? -1.838 6.654 3.381 1.00 98.44 82 LYS A C 1
ATOM 635 O O . LYS A 1 82 ? -2.533 5.724 2.966 1.00 98.44 82 LYS A O 1
ATOM 640 N N . LEU A 1 83 ? -1.696 6.942 4.665 1.00 98.19 83 LEU A N 1
ATOM 641 C CA . LEU A 1 83 ? -2.233 6.166 5.769 1.00 98.19 83 LEU A CA 1
ATOM 642 C C . LEU A 1 83 ? -3.174 7.049 6.587 1.00 98.19 83 LEU A C 1
ATOM 644 O O . LEU A 1 83 ? -2.769 8.104 7.071 1.00 98.19 83 LEU A O 1
ATOM 648 N N . GLU A 1 84 ? -4.417 6.617 6.775 1.00 97.00 84 GLU A N 1
ATOM 649 C CA . GLU A 1 84 ? -5.403 7.335 7.585 1.00 97.00 84 GLU A CA 1
ATOM 650 C C . GLU A 1 84 ? -6.046 6.404 8.620 1.00 97.00 84 GLU A C 1
ATOM 652 O O . GLU A 1 84 ? -6.434 5.279 8.309 1.00 97.00 84 GLU A O 1
ATOM 657 N N . TYR A 1 85 ? -6.204 6.890 9.850 1.00 96.31 85 TYR A N 1
ATOM 658 C CA . TYR A 1 85 ? -7.030 6.291 10.895 1.00 96.31 85 TYR A CA 1
ATOM 659 C C . TYR A 1 85 ? -7.691 7.410 11.702 1.00 96.31 85 TYR A C 1
ATOM 661 O O . TYR A 1 85 ? -7.111 7.973 12.637 1.00 96.31 85 TYR A O 1
ATOM 669 N N . GLY A 1 86 ? -8.906 7.784 11.298 1.00 92.06 86 GLY A N 1
ATOM 670 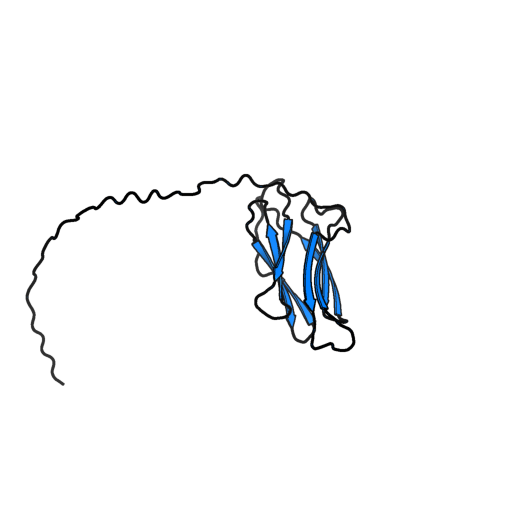C CA . GLY A 1 86 ? -9.581 8.965 11.837 1.00 92.06 86 GLY A CA 1
ATOM 671 C C . GLY A 1 86 ? -8.762 10.236 11.639 1.00 92.06 86 GLY A C 1
ATOM 672 O O . GLY A 1 86 ? -8.422 10.583 10.510 1.00 92.06 86 GLY A O 1
ATOM 673 N N . ALA A 1 87 ? -8.457 10.942 12.727 1.00 90.62 87 ALA A N 1
ATOM 674 C CA . ALA A 1 87 ? -7.650 12.162 12.677 1.00 90.62 87 ALA A CA 1
ATOM 675 C C . ALA A 1 87 ? -6.141 11.899 12.502 1.00 90.62 87 ALA A C 1
ATOM 677 O O . ALA A 1 87 ? -5.397 12.830 12.204 1.00 90.62 87 ALA A O 1
ATOM 678 N N . ASN A 1 88 ? -5.677 10.657 12.690 1.00 92.38 88 ASN A N 1
ATOM 679 C CA . ASN A 1 88 ? -4.275 10.302 12.499 1.00 92.38 88 ASN A CA 1
ATOM 680 C C . ASN A 1 88 ? -4.013 10.066 11.008 1.00 92.38 88 ASN A C 1
ATOM 682 O O . ASN A 1 88 ? -4.574 9.139 10.421 1.00 92.38 88 ASN A O 1
ATOM 686 N N . LYS A 1 89 ? -3.185 10.919 10.404 1.00 95.19 89 LYS A N 1
ATOM 687 C CA . LYS A 1 89 ? -2.799 10.841 8.996 1.00 95.19 89 LYS A CA 1
ATOM 688 C C . LYS A 1 89 ? -1.287 10.812 8.892 1.00 95.19 89 LYS A C 1
ATOM 690 O O . LYS A 1 89 ? -0.614 11.603 9.549 1.00 95.19 89 LYS A O 1
ATOM 695 N N . ASN A 1 90 ? -0.771 9.917 8.065 1.00 95.81 90 ASN A N 1
ATOM 696 C CA . ASN A 1 90 ? 0.654 9.792 7.815 1.00 95.81 90 ASN A CA 1
ATOM 697 C C . ASN A 1 90 ? 0.904 9.497 6.334 1.00 95.81 90 ASN A C 1
ATOM 699 O O . ASN A 1 90 ? 0.064 8.896 5.664 1.00 95.81 90 ASN A O 1
ATOM 703 N N . GLU A 1 91 ? 2.059 9.913 5.837 1.00 97.25 91 GLU A N 1
ATOM 704 C CA . GLU A 1 91 ? 2.506 9.670 4.472 1.00 97.25 91 GLU A CA 1
ATOM 705 C C . GLU A 1 91 ? 3.931 9.119 4.518 1.00 97.25 91 GLU A C 1
ATOM 707 O O . GLU A 1 91 ? 4.758 9.537 5.330 1.00 97.25 91 GLU A O 1
ATOM 712 N N . THR A 1 92 ? 4.215 8.133 3.680 1.00 97.62 92 THR A N 1
ATOM 713 C CA . THR A 1 92 ? 5.547 7.540 3.556 1.00 97.62 92 THR A CA 1
ATOM 714 C C . THR A 1 92 ? 5.743 7.016 2.142 1.00 97.62 92 THR A C 1
ATOM 716 O O . THR A 1 92 ? 4.791 6.959 1.371 1.00 97.62 92 THR A O 1
ATOM 719 N N . THR A 1 93 ? 6.961 6.621 1.805 1.00 97.50 93 THR A N 1
ATOM 720 C CA . THR A 1 93 ? 7.292 6.013 0.519 1.00 97.50 93 THR A CA 1
ATOM 721 C C . THR A 1 93 ? 7.596 4.534 0.703 1.00 97.50 93 THR A C 1
ATOM 723 O O . THR A 1 93 ? 8.076 4.102 1.756 1.00 97.50 93 THR A O 1
ATOM 726 N N . ILE A 1 94 ? 7.301 3.741 -0.322 1.00 96.25 94 ILE A N 1
ATOM 727 C CA . ILE A 1 94 ? 7.645 2.323 -0.381 1.00 96.25 94 ILE A CA 1
ATOM 728 C C . ILE A 1 94 ? 8.330 2.000 -1.703 1.00 96.25 94 ILE A C 1
ATOM 730 O O . ILE A 1 94 ? 7.924 2.471 -2.766 1.00 96.25 94 ILE A O 1
ATOM 734 N N . ASP A 1 95 ? 9.351 1.154 -1.611 1.00 95.19 95 ASP A N 1
ATOM 735 C CA . ASP A 1 95 ? 10.065 0.609 -2.756 1.00 95.19 95 ASP A CA 1
ATOM 736 C C . ASP A 1 95 ? 9.678 -0.856 -2.946 1.00 95.19 95 ASP A C 1
ATOM 738 O O . ASP A 1 95 ? 9.813 -1.685 -2.039 1.00 95.19 95 ASP A O 1
ATOM 742 N N . LEU A 1 96 ? 9.205 -1.189 -4.144 1.00 94.62 96 LEU A N 1
ATOM 743 C CA . LEU A 1 96 ? 8.971 -2.573 -4.530 1.00 94.62 96 LEU A CA 1
ATOM 744 C C . LEU A 1 96 ? 10.293 -3.259 -4.922 1.00 94.62 96 LEU A C 1
ATOM 746 O O . LEU A 1 96 ? 11.196 -2.628 -5.480 1.00 94.62 96 LEU A O 1
ATOM 750 N N . PRO A 1 97 ? 10.436 -4.567 -4.643 1.00 92.50 97 PRO A N 1
ATOM 751 C CA . PRO A 1 97 ? 11.659 -5.295 -4.953 1.00 92.50 97 PRO A CA 1
ATOM 752 C C . PRO A 1 97 ? 11.874 -5.433 -6.466 1.00 92.50 97 PRO A C 1
ATOM 754 O O . PRO A 1 97 ? 10.939 -5.557 -7.248 1.00 92.50 97 PRO A O 1
ATOM 757 N N . LYS A 1 98 ? 13.134 -5.503 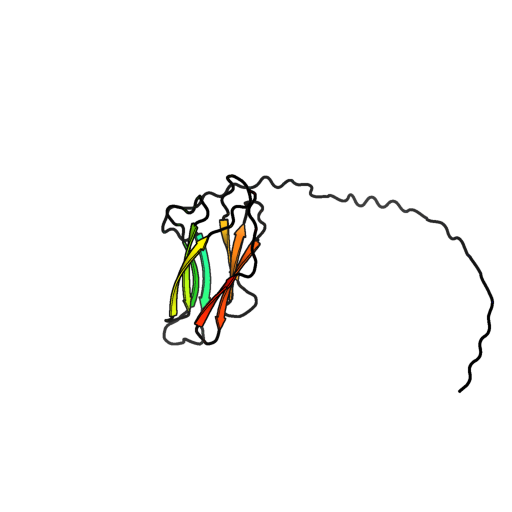-6.899 1.00 88.56 98 LYS A N 1
ATOM 758 C CA . LYS A 1 98 ? 13.483 -5.748 -8.308 1.00 88.56 98 LYS A CA 1
ATOM 759 C C . LYS A 1 98 ? 13.648 -7.244 -8.562 1.00 88.56 98 LYS A C 1
ATOM 761 O O . LYS A 1 98 ? 14.752 -7.766 -8.438 1.00 88.56 98 LYS A O 1
ATOM 766 N N . LEU A 1 99 ? 12.559 -7.944 -8.872 1.00 84.00 99 LEU A N 1
ATOM 767 C CA . LEU A 1 99 ? 12.578 -9.409 -8.992 1.00 84.00 99 LEU A CA 1
ATOM 768 C C . LEU A 1 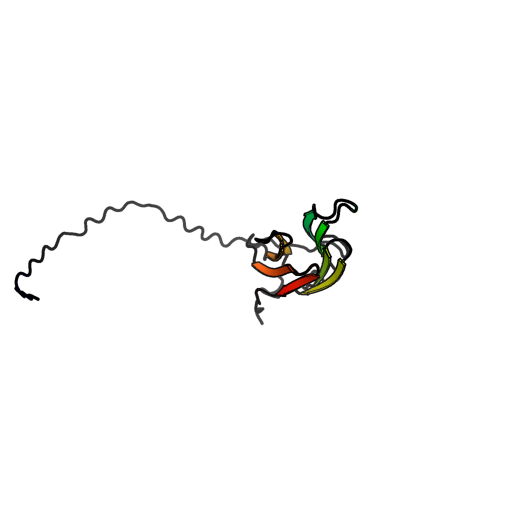99 ? 13.141 -9.900 -10.320 1.00 84.00 99 LEU A C 1
ATOM 770 O O . LEU A 1 99 ? 13.977 -10.790 -10.328 1.00 84.00 99 LEU A O 1
ATOM 774 N N . ASN A 1 100 ? 12.748 -9.283 -11.429 1.00 78.44 100 ASN A N 1
ATOM 775 C CA . ASN A 1 100 ? 13.223 -9.636 -12.763 1.00 78.44 100 ASN A CA 1
ATOM 776 C C . ASN A 1 100 ? 13.633 -8.364 -13.511 1.00 78.44 100 ASN A C 1
ATOM 778 O O . ASN A 1 100 ? 13.064 -7.290 -13.297 1.00 78.44 100 ASN A O 1
ATOM 782 N N . ARG A 1 101 ? 14.624 -8.463 -14.406 1.00 75.62 101 ARG A N 1
ATOM 783 C CA . ARG A 1 101 ? 15.065 -7.306 -15.200 1.00 75.62 101 ARG A CA 1
ATOM 784 C C . ARG A 1 101 ? 13.920 -6.813 -16.086 1.00 75.62 101 ARG A C 1
ATOM 786 O O . ARG A 1 101 ? 13.415 -7.563 -16.914 1.00 75.62 101 ARG A O 1
ATOM 793 N N . GLY A 1 102 ? 13.539 -5.549 -15.910 1.00 76.62 102 GLY A N 1
ATOM 794 C CA . GLY A 1 102 ? 12.514 -4.883 -16.718 1.00 76.62 102 GLY A CA 1
ATOM 795 C C . GLY A 1 102 ? 11.066 -5.234 -16.365 1.00 76.62 102 GLY A C 1
ATOM 796 O O . GLY A 1 102 ? 10.166 -4.806 -17.079 1.00 76.62 102 GLY A O 1
ATOM 797 N N . THR A 1 103 ? 10.814 -5.997 -15.294 1.00 86.25 103 THR A N 1
ATOM 798 C CA . THR A 1 103 ? 9.445 -6.228 -14.804 1.00 86.25 103 THR A CA 1
ATOM 799 C C . THR A 1 103 ? 9.059 -5.133 -13.821 1.00 86.25 103 THR A C 1
ATOM 801 O O . THR A 1 103 ? 9.730 -4.956 -12.803 1.00 86.25 103 THR A O 1
ATOM 804 N N . ILE A 1 104 ? 7.976 -4.416 -14.121 1.00 90.69 104 ILE A N 1
ATOM 805 C CA . ILE A 1 104 ? 7.394 -3.425 -13.217 1.00 90.69 104 ILE A CA 1
ATOM 806 C C . ILE A 1 104 ? 6.340 -4.129 -12.368 1.00 90.69 104 ILE A C 1
ATOM 808 O O . ILE A 1 104 ? 5.393 -4.711 -12.897 1.00 90.69 104 ILE A O 1
ATOM 812 N N . LEU A 1 105 ? 6.523 -4.094 -11.052 1.00 94.81 105 LEU A N 1
ATOM 813 C CA . LEU A 1 105 ? 5.614 -4.729 -10.107 1.00 94.81 105 LEU A CA 1
ATOM 814 C C . LEU A 1 105 ? 4.408 -3.834 -9.850 1.00 94.81 105 LEU A C 1
ATOM 816 O O . LEU A 1 105 ? 4.565 -2.659 -9.515 1.00 94.81 105 LEU A O 1
ATOM 820 N N . LYS A 1 106 ? 3.205 -4.399 -9.961 1.00 97.12 106 LYS A N 1
ATOM 821 C CA . LYS A 1 106 ? 1.975 -3.692 -9.611 1.00 97.12 106 LYS A CA 1
ATOM 822 C C . LYS A 1 106 ? 1.772 -3.765 -8.099 1.00 97.12 106 LYS A C 1
ATOM 824 O O . LYS A 1 106 ? 1.599 -4.879 -7.608 1.00 97.12 106 LYS A O 1
ATOM 829 N N . PRO A 1 107 ? 1.740 -2.650 -7.348 1.00 98.06 107 PRO A N 1
ATOM 830 C CA . PRO A 1 107 ? 1.349 -2.696 -5.948 1.00 98.06 107 PRO A CA 1
ATOM 831 C C . PRO A 1 107 ? -0.134 -3.057 -5.838 1.00 98.06 107 PRO A C 1
ATOM 833 O O . PRO A 1 107 ? -0.965 -2.609 -6.632 1.00 98.06 107 PRO A O 1
ATOM 836 N N . VAL A 1 108 ? -0.455 -3.887 -4.854 1.00 98.38 108 VAL A N 1
ATOM 837 C CA . VAL A 1 108 ? -1.809 -4.386 -4.605 1.00 98.38 108 VAL A CA 1
ATOM 838 C C . VAL A 1 108 ? -2.083 -4.327 -3.110 1.00 98.38 108 VAL A C 1
ATOM 840 O O . VAL A 1 108 ? -1.234 -4.707 -2.299 1.00 98.38 108 VAL A O 1
ATOM 843 N N . LEU A 1 109 ? -3.280 -3.886 -2.743 1.00 98.69 109 LEU A N 1
ATOM 844 C CA . LEU A 1 109 ? -3.778 -3.888 -1.378 1.00 98.69 109 LEU A CA 1
ATOM 845 C C . LEU A 1 109 ? -4.810 -5.003 -1.191 1.00 98.69 109 LEU A C 1
ATOM 847 O O . LEU A 1 109 ? -5.683 -5.242 -2.024 1.00 98.69 109 LEU A O 1
ATOM 851 N N . LYS A 1 110 ? -4.734 -5.689 -0.052 1.00 98.25 110 LYS A N 1
ATOM 852 C CA . LYS A 1 110 ? -5.746 -6.653 0.393 1.00 98.25 110 LYS A CA 1
ATOM 853 C C . LYS A 1 110 ? -6.152 -6.356 1.824 1.00 98.25 110 LYS A C 1
ATOM 855 O O . LYS A 1 110 ? -5.336 -5.916 2.624 1.00 98.25 110 LYS A O 1
ATOM 860 N N . LYS A 1 111 ? -7.404 -6.642 2.175 1.00 97.56 111 LYS A N 1
ATOM 861 C CA . LYS A 1 111 ? -7.826 -6.607 3.581 1.00 97.56 111 LYS A CA 1
ATOM 862 C C . LYS A 1 111 ? -7.027 -7.633 4.386 1.00 97.56 111 LYS A C 1
ATOM 864 O O . LYS A 1 111 ? -6.793 -8.739 3.899 1.00 97.56 111 LYS A O 1
ATOM 869 N N . GLY A 1 112 ? -6.607 -7.246 5.586 1.00 96.38 112 GLY A N 1
ATOM 870 C CA . GLY A 1 112 ? -5.992 -8.157 6.544 1.00 96.38 112 GLY A CA 1
ATOM 871 C C . GLY A 1 112 ? -7.020 -9.035 7.252 1.00 96.38 112 GLY A C 1
ATOM 872 O O . GLY A 1 112 ? -8.217 -8.991 6.962 1.00 96.38 112 GLY A O 1
ATOM 873 N N . GLU A 1 113 ? -6.536 -9.853 8.181 1.00 95.56 113 GLU A N 1
ATOM 874 C CA . GLU A 1 113 ? -7.376 -10.807 8.913 1.00 95.56 113 GLU A CA 1
ATOM 875 C C . GLU A 1 113 ? -8.162 -10.133 10.039 1.00 95.56 113 GLU A C 1
ATOM 877 O O . GLU A 1 113 ? -9.253 -10.586 10.394 1.00 95.56 113 GLU A O 1
ATOM 882 N N . LYS A 1 114 ? -7.621 -9.052 10.613 1.00 95.81 114 LYS A N 1
ATOM 883 C CA . LYS A 1 114 ? -8.258 -8.319 11.710 1.00 95.81 114 LYS A CA 1
ATOM 884 C C . LYS A 1 114 ? -8.821 -6.984 11.246 1.00 95.81 114 LYS A C 1
ATOM 886 O O . LYS A 1 114 ? -8.536 -6.476 10.165 1.00 95.81 114 LYS A O 1
ATOM 891 N N . LYS A 1 115 ? -9.629 -6.401 12.130 1.00 94.12 115 LYS A N 1
ATOM 892 C CA . LYS A 1 115 ? -10.177 -5.058 11.959 1.00 94.12 115 LYS A CA 1
ATOM 893 C C . LYS A 1 115 ? -9.049 -4.045 11.781 1.00 94.12 115 LYS A C 1
ATOM 895 O O . LYS A 1 115 ? -8.099 -4.057 12.565 1.00 94.12 115 LYS A O 1
ATOM 900 N N . TYR A 1 116 ? -9.193 -3.149 10.807 1.00 96.31 116 TYR A N 1
ATOM 901 C CA . TYR 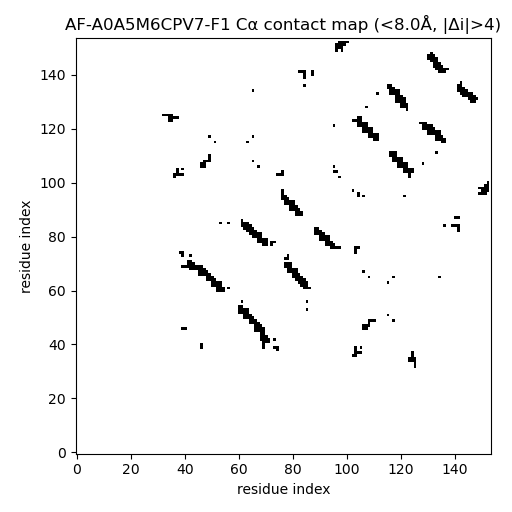A 1 116 ? -8.194 -2.124 10.502 1.00 96.31 116 TYR A CA 1
ATOM 902 C C . TYR A 1 116 ? -6.812 -2.700 10.175 1.00 96.31 116 TYR A C 1
ATOM 904 O O . TYR A 1 116 ? -5.781 -2.139 10.556 1.00 96.31 116 TYR A O 1
ATOM 912 N N . GLU A 1 117 ? -6.797 -3.828 9.467 1.00 98.00 117 GLU A N 1
ATOM 913 C CA . GLU A 1 117 ? -5.601 -4.367 8.839 1.00 98.00 117 GLU A CA 1
ATOM 914 C C . GLU A 1 117 ? -5.720 -4.302 7.314 1.00 98.00 117 GLU A C 1
ATOM 916 O O . GLU A 1 117 ? -6.754 -4.611 6.718 1.00 98.00 117 GLU A O 1
ATOM 921 N N . CYS A 1 118 ? -4.624 -3.917 6.674 1.00 98.44 118 CYS A N 1
ATOM 922 C CA . CYS A 1 118 ? -4.455 -3.935 5.233 1.00 98.44 118 CYS A CA 1
ATOM 923 C C . CYS A 1 118 ? -3.067 -4.483 4.911 1.00 98.44 118 CYS A C 1
ATOM 925 O O . CYS A 1 118 ? -2.071 -4.073 5.503 1.00 98.44 118 CYS A O 1
ATOM 927 N N . ILE A 1 119 ? -2.999 -5.411 3.972 1.00 98.62 119 ILE A N 1
ATOM 928 C CA . ILE A 1 119 ? -1.771 -6.023 3.499 1.00 98.62 119 ILE A CA 1
ATOM 929 C C . ILE A 1 119 ? -1.408 -5.356 2.178 1.00 98.62 119 ILE A C 1
ATOM 931 O O . ILE A 1 119 ? -2.160 -5.437 1.207 1.00 98.62 119 ILE A O 1
ATOM 935 N N . LEU A 1 120 ? -0.242 -4.721 2.148 1.00 98.62 120 LEU A N 1
ATOM 936 C CA . LEU A 1 120 ? 0.380 -4.212 0.937 1.00 98.62 120 LEU A CA 1
ATOM 937 C C . LEU A 1 120 ? 1.310 -5.285 0.383 1.00 98.62 120 LEU A C 1
ATOM 939 O O . LEU A 1 120 ? 2.197 -5.789 1.072 1.00 98.62 120 LEU A O 1
ATOM 943 N N . GLY A 1 121 ? 1.100 -5.628 -0.876 1.00 98.19 121 GLY A N 1
ATOM 944 C CA . GLY A 1 121 ? 1.932 -6.548 -1.625 1.00 98.19 121 GLY A CA 1
ATOM 945 C C . GLY A 1 121 ? 2.063 -6.100 -3.068 1.00 98.19 121 GLY A C 1
ATOM 946 O O . GLY A 1 121 ? 1.815 -4.939 -3.398 1.00 98.19 121 GLY A O 1
ATOM 947 N N . PHE A 1 122 ? 2.441 -7.029 -3.931 1.00 97.19 122 PHE A N 1
ATOM 948 C CA . PHE A 1 122 ? 2.569 -6.775 -5.356 1.00 97.19 122 PHE A CA 1
ATOM 949 C C . PHE A 1 122 ? 2.175 -7.985 -6.206 1.00 97.19 122 PHE A C 1
ATOM 951 O O . PHE A 1 122 ? 2.075 -9.108 -5.707 1.00 97.19 122 PHE A O 1
ATOM 958 N N . ASP A 1 123 ? 1.956 -7.726 -7.491 1.00 95.25 123 ASP A N 1
ATOM 959 C CA . ASP A 1 123 ? 1.726 -8.698 -8.559 1.00 95.25 123 ASP A CA 1
ATOM 960 C C . ASP A 1 123 ? 2.798 -8.493 -9.643 1.00 95.25 123 ASP A C 1
ATOM 962 O O . ASP A 1 123 ? 3.071 -7.360 -10.056 1.00 95.25 123 ASP A O 1
ATOM 966 N N . GLU A 1 124 ? 3.434 -9.583 -10.075 1.00 92.31 124 GLU A N 1
ATOM 967 C CA . GLU A 1 124 ? 4.485 -9.583 -11.106 1.00 92.31 124 GLU A CA 1
ATOM 968 C C . GLU A 1 124 ? 3.914 -9.602 -12.538 1.00 92.31 124 GLU A C 1
ATOM 970 O O . GLU A 1 124 ? 4.667 -9.647 -13.511 1.00 92.31 124 GLU A O 1
ATOM 975 N N . GLY A 1 125 ? 2.586 -9.593 -12.676 1.00 90.88 125 GLY A N 1
ATOM 976 C CA . GLY A 1 125 ? 1.878 -9.836 -13.930 1.00 90.88 125 GLY A CA 1
ATOM 977 C C . GLY A 1 125 ? 1.449 -11.293 -14.108 1.00 90.88 125 GLY A C 1
ATOM 978 O O . GLY A 1 125 ? 0.970 -11.657 -15.181 1.00 90.88 125 GLY A O 1
ATOM 979 N N . ASP A 1 126 ? 1.635 -12.136 -13.087 1.00 91.50 126 ASP A N 1
ATOM 980 C CA . ASP A 1 126 ? 1.200 -13.536 -13.055 1.00 91.50 126 ASP A CA 1
ATOM 981 C C . ASP A 1 126 ? -0.156 -13.724 -12.352 1.00 91.50 126 ASP A C 1
ATOM 983 O O . ASP A 1 126 ? -0.699 -14.830 -12.365 1.00 91.50 126 ASP A O 1
ATOM 987 N N . GLY A 1 127 ? -0.717 -12.663 -11.759 1.00 91.88 127 GLY A N 1
ATOM 988 C CA . GLY A 1 127 ? -1.944 -12.728 -10.966 1.00 91.88 127 GLY A CA 1
ATOM 989 C C . GLY A 1 127 ? -1.715 -13.230 -9.537 1.00 91.88 127 GLY A C 1
ATOM 990 O O . GLY A 1 127 ? -2.680 -13.430 -8.790 1.00 91.88 127 GLY A O 1
ATOM 991 N N . VAL A 1 128 ? -0.461 -13.465 -9.136 1.00 94.56 128 VAL A N 1
ATOM 992 C CA . VAL A 1 128 ? -0.106 -13.994 -7.818 1.00 94.56 128 VAL A CA 1
ATOM 993 C C . VAL A 1 128 ? 0.260 -12.843 -6.893 1.00 94.56 128 VAL A C 1
ATOM 995 O O . VAL A 1 128 ? 1.289 -12.187 -7.031 1.00 94.56 128 VAL A O 1
ATOM 998 N N . PHE A 1 129 ? -0.572 -12.645 -5.874 1.00 96.44 129 PHE A N 1
ATOM 999 C CA . PHE A 1 129 ? -0.306 -11.665 -4.829 1.00 96.44 129 PHE A CA 1
ATOM 1000 C C . PHE A 1 129 ? 0.847 -12.099 -3.921 1.00 96.44 129 PHE A C 1
ATOM 1002 O O . PHE A 1 129 ? 0.803 -13.172 -3.312 1.00 96.44 129 PHE A O 1
ATOM 1009 N N . ARG A 1 130 ? 1.827 -11.212 -3.766 1.00 96.56 130 ARG A N 1
ATOM 1010 C CA . ARG A 1 130 ? 3.010 -11.397 -2.923 1.00 96.56 130 ARG A CA 1
ATOM 1011 C C . ARG A 1 130 ? 3.038 -10.314 -1.857 1.00 96.56 130 ARG A C 1
ATOM 1013 O O . ARG A 1 130 ? 3.236 -9.142 -2.149 1.00 96.56 130 ARG A O 1
ATOM 1020 N N . GLU A 1 131 ? 2.775 -10.718 -0.623 1.00 97.62 131 GLU A N 1
ATOM 1021 C CA . GLU A 1 131 ? 2.726 -9.838 0.546 1.00 97.62 131 GLU A CA 1
ATOM 1022 C C . GLU A 1 131 ? 4.088 -9.200 0.842 1.00 97.62 131 GLU A C 1
ATOM 1024 O O . GLU A 1 131 ? 5.089 -9.902 0.839 1.00 97.62 131 GLU A O 1
ATOM 1029 N N . LEU A 1 132 ? 4.121 -7.911 1.197 1.00 97.38 132 LEU A N 1
ATOM 1030 C CA . LEU A 1 132 ? 5.347 -7.180 1.537 1.00 97.38 132 LEU A CA 1
ATOM 1031 C C . LEU A 1 132 ? 5.264 -6.489 2.910 1.00 97.38 132 LEU A C 1
ATOM 1033 O O . LEU A 1 132 ? 6.166 -6.636 3.743 1.00 97.38 132 LEU A O 1
ATOM 1037 N N . TYR A 1 133 ? 4.168 -5.773 3.161 1.00 98.31 133 TYR A N 1
ATOM 1038 C CA . TYR A 1 133 ? 3.915 -5.053 4.404 1.00 98.31 133 TYR A CA 1
ATOM 1039 C C . TYR A 1 133 ? 2.519 -5.345 4.955 1.00 98.31 133 TYR A C 1
ATOM 1041 O O . TYR A 1 133 ? 1.550 -5.490 4.214 1.00 98.31 133 TYR A O 1
ATOM 1049 N N . LEU A 1 134 ? 2.409 -5.316 6.278 1.00 98.38 134 LEU A N 1
ATOM 1050 C CA . LEU A 1 134 ? 1.155 -5.207 7.007 1.00 98.38 134 LEU A CA 1
ATOM 1051 C C . LEU A 1 134 ? 1.010 -3.778 7.534 1.00 98.38 134 LEU A C 1
ATOM 1053 O O . LEU A 1 134 ? 1.843 -3.300 8.308 1.00 98.38 134 LEU A O 1
ATOM 1057 N N . VAL A 1 135 ? -0.078 -3.123 7.151 1.00 98.25 135 VAL A N 1
ATOM 1058 C CA . VAL A 1 135 ? -0.582 -1.911 7.789 1.00 98.25 135 VAL A CA 1
ATOM 1059 C C . VAL A 1 135 ? -1.638 -2.326 8.802 1.00 98.25 135 VAL A C 1
ATOM 1061 O O . VAL A 1 135 ? -2.585 -3.030 8.465 1.00 98.25 135 VAL A O 1
ATOM 1064 N N . SER A 1 136 ? -1.484 -1.893 10.046 1.00 97.94 136 SER A N 1
ATOM 1065 C CA . SER A 1 136 ? -2.403 -2.236 11.133 1.00 97.94 136 SER A CA 1
ATOM 1066 C C . SER A 1 136 ? -2.609 -1.054 12.065 1.00 97.94 136 SER A C 1
ATOM 1068 O O . SER A 1 136 ? -1.785 -0.136 12.104 1.00 97.94 136 SER A O 1
ATOM 1070 N N . VAL A 1 137 ? -3.682 -1.090 12.848 1.00 96.44 137 VAL A N 1
ATOM 1071 C CA . VAL A 1 137 ? -3.901 -0.140 13.939 1.00 96.44 137 VAL A CA 1
ATOM 1072 C C . VAL A 1 137 ? -3.699 -0.841 15.275 1.00 96.44 137 VAL A C 1
ATOM 1074 O O . VAL A 1 137 ? -4.375 -1.816 15.588 1.00 96.44 137 VAL A O 1
ATOM 1077 N N . ASP A 1 138 ? -2.801 -0.301 16.094 1.00 93.44 138 ASP A N 1
ATOM 1078 C CA . ASP A 1 138 ? -2.571 -0.761 17.462 1.00 93.44 138 ASP A CA 1
ATOM 1079 C C . ASP A 1 138 ? -2.535 0.439 18.410 1.00 93.44 138 ASP A C 1
ATOM 1081 O O . ASP A 1 138 ? -1.837 1.425 18.166 1.00 93.44 138 ASP A O 1
ATOM 1085 N N . ASN A 1 139 ? -3.323 0.380 19.485 1.00 91.00 139 ASN A N 1
ATOM 1086 C CA . ASN A 1 139 ? -3.489 1.473 20.445 1.00 91.00 139 ASN A CA 1
ATOM 1087 C C . ASN A 1 139 ? -3.780 2.832 19.776 1.00 91.00 139 ASN A C 1
ATOM 1089 O O . ASN A 1 139 ? -3.193 3.847 20.143 1.00 91.00 139 ASN A O 1
ATOM 1093 N N . LYS A 1 140 ? -4.678 2.848 18.777 1.00 90.44 140 LYS A N 1
ATOM 1094 C CA . LYS A 1 140 ? -5.050 4.027 17.958 1.00 90.44 140 LYS A CA 1
ATOM 1095 C C . LYS A 1 140 ? -3.914 4.620 17.105 1.00 90.44 140 LYS A C 1
ATOM 1097 O O . LYS A 1 140 ? -4.081 5.701 16.542 1.00 90.44 140 LYS A O 1
ATOM 1102 N N . ASN A 1 141 ? -2.786 3.926 16.982 1.00 91.75 141 ASN A N 1
ATOM 1103 C CA . ASN A 1 141 ? -1.670 4.330 16.136 1.00 91.75 141 ASN A CA 1
ATOM 1104 C C . ASN A 1 141 ? -1.590 3.431 14.908 1.00 91.75 141 ASN A C 1
ATOM 1106 O O . ASN A 1 141 ? -1.713 2.211 15.018 1.00 91.75 141 ASN A O 1
ATOM 1110 N N . ILE A 1 142 ? -1.343 4.039 13.750 1.00 95.25 142 ILE A N 1
ATOM 1111 C CA . ILE A 1 142 ? -1.066 3.294 12.526 1.00 95.25 142 ILE A CA 1
ATOM 1112 C C . ILE A 1 142 ? 0.354 2.737 12.613 1.00 95.25 142 ILE A C 1
ATOM 1114 O O . ILE A 1 142 ? 1.299 3.453 12.947 1.00 95.25 142 ILE A O 1
ATOM 1118 N N . LYS A 1 143 ? 0.502 1.456 12.295 1.00 95.75 143 LYS A N 1
ATOM 1119 C CA . LYS A 1 143 ? 1.780 0.759 12.197 1.00 95.75 143 LYS A CA 1
ATOM 1120 C C . LYS A 1 143 ? 1.936 0.196 10.796 1.00 95.75 143 LYS A C 1
ATOM 1122 O O . LYS A 1 143 ? 1.060 -0.527 10.329 1.00 95.75 143 LYS A O 1
ATOM 1127 N N . LEU A 1 144 ? 3.075 0.479 10.177 1.00 96.69 144 LEU A N 1
ATOM 1128 C CA . LEU A 1 144 ? 3.540 -0.179 8.963 1.00 96.69 144 LEU A CA 1
ATOM 1129 C C . LEU A 1 144 ? 4.646 -1.160 9.358 1.00 96.69 144 LEU A C 1
ATOM 1131 O O . LEU A 1 144 ? 5.667 -0.759 9.916 1.00 96.69 144 LEU A O 1
ATOM 1135 N N . LYS A 1 145 ? 4.436 -2.451 9.111 1.00 96.81 145 LYS A N 1
ATOM 1136 C CA . LYS A 1 145 ? 5.383 -3.515 9.446 1.00 96.81 145 LYS A CA 1
ATOM 1137 C C . LYS A 1 145 ? 5.738 -4.293 8.192 1.00 96.81 145 LYS A C 1
ATOM 1139 O O . LYS A 1 145 ? 4.855 -4.827 7.536 1.00 96.81 145 LYS A O 1
ATOM 1144 N N . GLN A 1 146 ? 7.024 -4.436 7.906 1.00 96.75 146 GLN A N 1
ATOM 1145 C CA . GLN A 1 146 ? 7.478 -5.344 6.858 1.00 96.75 146 GLN A CA 1
ATOM 1146 C C . GLN A 1 146 ? 7.285 -6.798 7.305 1.00 96.75 146 GLN A C 1
ATOM 1148 O O . GLN A 1 146 ? 7.742 -7.187 8.384 1.00 96.75 146 GLN A O 1
ATOM 1153 N N . THR A 1 147 ? 6.592 -7.599 6.502 1.00 96.56 147 THR A N 1
ATOM 1154 C CA . THR A 1 147 ? 6.259 -8.996 6.833 1.00 96.56 147 THR A CA 1
ATOM 1155 C C . THR A 1 147 ? 7.029 -10.001 5.992 1.00 96.56 147 THR A C 1
ATOM 1157 O O . THR A 1 147 ? 7.283 -11.126 6.442 1.00 96.56 147 THR A O 1
ATOM 1160 N N . ARG A 1 148 ? 7.451 -9.594 4.794 1.00 95.38 148 ARG A N 1
ATOM 1161 C CA . ARG A 1 148 ? 8.308 -10.371 3.901 1.00 95.38 148 ARG A CA 1
ATOM 1162 C C . ARG A 1 148 ? 9.401 -9.490 3.328 1.00 95.38 148 ARG A C 1
ATOM 1164 O O . ARG A 1 148 ? 9.276 -8.274 3.244 1.00 95.38 148 ARG A O 1
ATOM 1171 N N . TYR A 1 149 ? 10.493 -10.131 2.951 1.00 91.94 149 TYR A N 1
ATOM 1172 C CA . TYR A 1 149 ? 11.572 -9.497 2.220 1.00 91.94 149 TYR A CA 1
ATOM 1173 C C . TYR A 1 149 ? 11.853 -10.332 0.982 1.00 91.94 149 TYR A C 1
ATOM 1175 O O . TYR A 1 149 ? 11.962 -11.555 1.079 1.00 91.94 149 TYR A O 1
ATOM 1183 N N . TYR A 1 150 ? 11.963 -9.673 -0.164 1.00 90.56 150 TYR A N 1
ATOM 1184 C CA . TYR A 1 150 ? 12.280 -10.327 -1.422 1.00 90.56 150 TYR A CA 1
ATOM 1185 C C . TYR A 1 150 ? 13.633 -9.833 -1.906 1.00 90.56 150 TYR A C 1
ATOM 1187 O O . TYR A 1 150 ? 13.856 -8.632 -2.051 1.00 90.56 150 TYR A O 1
ATOM 1195 N N . TYR A 1 151 ? 14.537 -10.775 -2.154 1.00 80.50 151 TYR A N 1
ATOM 1196 C CA . TYR A 1 151 ? 15.827 -10.477 -2.753 1.00 80.50 151 TYR A CA 1
ATOM 1197 C C . TYR A 1 151 ? 15.659 -10.354 -4.263 1.00 80.50 151 TYR A C 1
ATOM 1199 O O . TYR A 1 151 ? 15.072 -11.228 -4.901 1.00 80.50 151 TYR A O 1
ATOM 1207 N N . GLY A 1 152 ? 16.179 -9.264 -4.819 1.00 70.56 152 GLY A N 1
ATOM 1208 C CA . GLY A 1 152 ? 16.227 -9.086 -6.261 1.00 70.56 152 GLY A CA 1
ATOM 1209 C C . GLY A 1 152 ? 17.281 -9.967 -6.925 1.00 70.56 152 GLY A C 1
ATOM 1210 O O . GLY A 1 152 ? 18.248 -10.403 -6.292 1.00 70.56 152 GLY A O 1
ATOM 1211 N N . VAL A 1 153 ? 17.107 -10.200 -8.222 1.00 62.22 153 VAL A N 1
ATOM 1212 C CA . VAL A 1 153 ? 18.134 -10.825 -9.063 1.00 62.22 153 VAL A CA 1
ATOM 1213 C C . VAL A 1 153 ? 19.202 -9.767 -9.375 1.00 62.22 153 VAL A C 1
ATOM 1215 O O . VAL A 1 153 ? 18.863 -8.633 -9.712 1.00 62.22 153 VAL A O 1
ATOM 1218 N N . LYS A 1 154 ? 20.486 -10.121 -9.215 1.00 50.34 154 LYS A N 1
ATOM 1219 C CA . LYS A 1 154 ? 21.626 -9.219 -9.474 1.00 50.34 154 LYS A CA 1
ATOM 1220 C C . LYS A 1 154 ? 21.761 -8.806 -10.948 1.00 50.34 154 LYS A C 1
ATOM 1222 O O . LYS A 1 154 ? 21.486 -9.606 -11.875 1.00 50.34 154 LYS A O 1
#

Nearest PDB structures (foldseek):
  7wzg-assembly1_A  TM=4.318E-01  e=8.450E+00  Streptomyces sp.
  3bp6-assembly1_B  TM=2.692E-01  e=4.913E+00  unclassified

Radius of gyration: 26.71 Å; Cα contacts (8 Å, |Δi|>4): 279; chains: 1; bounding box: 42×80×58 Å